Protein AF-A0A9Q9AXG6-F1 (afdb_monomer_lite)

Foldseek 3Di:
DDDDPVRVLVPDDPVVNVVVCCVPLADDQDEAEQDPPDDDDDCQCVDDDPSNVSSLLRDLQRYKYKYQDPVSCPCLVVDPPVSVVSVQDDWDWAQDDDPVRTTMTIRDD

Secondary structure (DSSP, 8-state):
-PPPHHHHHTTS-HHHHHHHHHHHHSPPPEEEEE-TTT----THHHH-HHHHHHHHHHHHHHEEEEESSGGGGGGGGGS-HHHHHHTT--EEEE----TT---EEEE--

Organism: NCBI:txid215465

Structure (mmCIF, N/CA/C/O backbone):
data_AF-A0A9Q9AXG6-F1
#
_entry.id   AF-A0A9Q9AXG6-F1
#
loop_
_atom_site.group_PDB
_atom_site.id
_atom_site.type_symbol
_atom_site.label_atom_id
_atom_site.label_alt_id
_atom_site.label_comp_id
_atom_site.label_asym_id
_atom_site.label_entity_id
_atom_site.label_seq_id
_atom_site.pdbx_PDB_ins_code
_atom_site.Cartn_x
_atom_site.Cartn_y
_atom_site.Cartn_z
_atom_site.occupancy
_atom_site.B_iso_or_equiv
_atom_site.auth_seq_id
_atom_site.auth_comp_id
_atom_site.auth_asym_id
_atom_site.auth_atom_id
_atom_site.pdbx_PDB_model_num
ATOM 1 N N . MET A 1 1 ? -27.368 -18.526 13.520 1.00 55.66 1 MET A N 1
ATOM 2 C CA . MET A 1 1 ? -26.779 -17.714 12.434 1.00 55.66 1 MET A CA 1
ATOM 3 C C . MET A 1 1 ? -25.305 -17.506 12.749 1.00 55.66 1 MET A C 1
ATOM 5 O O . MET A 1 1 ? -25.033 -17.013 13.842 1.00 55.66 1 MET A O 1
ATOM 9 N N . PRO A 1 2 ? -24.364 -17.929 11.888 1.00 69.19 2 PRO A N 1
ATOM 10 C CA . PRO A 1 2 ? -22.950 -17.629 12.087 1.00 69.19 2 PRO A CA 1
ATOM 11 C C . PRO A 1 2 ? -22.743 -16.112 12.016 1.00 69.19 2 PRO A C 1
ATOM 13 O O . PRO A 1 2 ? -23.306 -15.439 11.153 1.00 69.19 2 PRO A O 1
ATOM 16 N N . ARG A 1 3 ? -21.985 -15.563 12.967 1.00 74.38 3 ARG A N 1
ATOM 17 C CA . ARG A 1 3 ? -21.613 -14.145 12.952 1.00 74.38 3 ARG A CA 1
ATOM 18 C C . ARG A 1 3 ? -20.593 -13.926 11.838 1.00 74.38 3 ARG A C 1
ATOM 20 O O . ARG A 1 3 ? -19.711 -14.759 11.646 1.00 74.38 3 ARG A O 1
ATOM 27 N N . SER A 1 4 ? -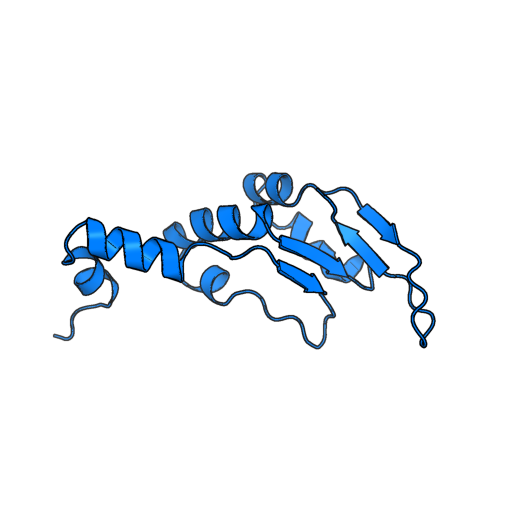20.716 -12.817 11.113 1.00 81.44 4 SER A N 1
ATOM 28 C CA . SER A 1 4 ? -19.703 -12.442 10.126 1.00 81.44 4 SER A CA 1
ATOM 29 C C . SER A 1 4 ? -18.390 -12.077 10.829 1.00 81.44 4 SER A C 1
ATOM 31 O O . SER A 1 4 ? -18.415 -11.606 11.969 1.00 81.44 4 SER A O 1
ATOM 33 N N . LEU A 1 5 ? -17.250 -12.252 10.151 1.00 76.31 5 LEU A N 1
ATOM 34 C CA . LEU A 1 5 ? -15.940 -11.821 10.658 1.00 76.31 5 LEU A CA 1
ATOM 35 C C . LEU A 1 5 ? -15.963 -10.345 11.080 1.00 76.31 5 LEU A C 1
ATOM 37 O O . LEU A 1 5 ? -15.462 -9.998 12.141 1.00 76.31 5 LEU A O 1
ATOM 41 N N . ARG A 1 6 ? -16.624 -9.497 10.284 1.00 76.38 6 ARG A N 1
ATOM 42 C CA . ARG A 1 6 ? -16.808 -8.071 10.569 1.00 76.38 6 ARG A CA 1
ATOM 43 C C . ARG A 1 6 ? -17.522 -7.841 11.903 1.00 76.38 6 ARG A C 1
ATOM 45 O O . ARG A 1 6 ? -17.029 -7.090 12.729 1.00 76.38 6 ARG A O 1
ATOM 52 N N . THR A 1 7 ? -18.612 -8.564 12.154 1.00 80.81 7 THR A N 1
ATOM 53 C CA . THR A 1 7 ? -19.367 -8.477 13.417 1.00 80.81 7 THR A CA 1
ATOM 54 C C . THR A 1 7 ? -18.548 -8.942 14.623 1.00 80.81 7 THR A C 1
ATOM 56 O O . THR A 1 7 ? -18.741 -8.447 15.728 1.00 80.81 7 THR A O 1
ATOM 59 N N . LEU A 1 8 ? -17.652 -9.914 14.433 1.00 83.06 8 LEU A N 1
ATOM 60 C CA . LEU A 1 8 ? -16.758 -10.376 15.495 1.00 83.06 8 LEU A CA 1
ATOM 61 C C . LEU A 1 8 ? -15.649 -9.357 15.773 1.00 83.06 8 LEU A C 1
ATOM 63 O O . LEU A 1 8 ? -15.387 -9.072 16.937 1.00 83.06 8 LEU A O 1
ATOM 67 N N . LEU A 1 9 ? -15.062 -8.764 14.731 1.00 80.75 9 LEU A N 1
ATOM 68 C CA . LEU A 1 9 ? -14.072 -7.693 14.865 1.00 80.75 9 LEU A CA 1
ATOM 69 C C . LEU A 1 9 ? -14.662 -6.463 15.566 1.00 80.75 9 LEU A C 1
ATOM 71 O O . LEU A 1 9 ? -14.056 -5.947 16.495 1.00 80.75 9 LEU A O 1
ATOM 75 N N . GLU A 1 10 ? -15.876 -6.051 15.199 1.00 80.94 10 GLU A N 1
ATOM 76 C CA . GLU A 1 10 ? -16.584 -4.915 15.815 1.00 80.94 10 GLU A CA 1
ATOM 77 C C . GLU A 1 10 ? -16.984 -5.163 17.281 1.00 80.94 10 GLU A C 1
ATOM 79 O O . GLU A 1 10 ? -17.338 -4.226 17.991 1.00 80.94 10 GLU A O 1
ATOM 84 N N . SER A 1 11 ? -16.930 -6.415 17.753 1.00 89.06 11 SER A N 1
ATOM 85 C CA . SER A 1 11 ? -17.207 -6.768 19.153 1.00 89.06 11 SER A CA 1
ATOM 86 C C . SER A 1 11 ? -15.970 -6.757 20.058 1.00 89.06 11 SER A C 1
ATOM 88 O O . SER A 1 11 ? -16.094 -6.984 21.263 1.00 89.06 11 SER A O 1
ATOM 90 N N . LEU A 1 12 ? -14.782 -6.526 19.491 1.00 89.69 12 LEU A N 1
ATOM 91 C CA . LEU A 1 12 ? -13.538 -6.479 20.247 1.00 89.69 12 LEU A CA 1
ATOM 92 C C . LEU A 1 12 ? -13.408 -5.162 21.030 1.00 89.69 12 LEU A C 1
ATOM 94 O O . LEU A 1 12 ? -13.848 -4.113 20.558 1.00 89.69 12 LEU A O 1
ATOM 98 N N . PRO A 1 13 ? -12.746 -5.184 22.200 1.00 93.75 13 PRO A N 1
ATOM 99 C CA . PRO A 1 13 ? -12.195 -3.978 22.802 1.00 93.75 13 PRO A CA 1
ATOM 100 C C . PRO A 1 13 ? -11.335 -3.212 21.793 1.00 93.75 13 PRO A C 1
ATOM 102 O O . PRO A 1 13 ? -10.586 -3.830 21.033 1.00 93.75 13 PRO A O 1
ATOM 105 N N . GLN A 1 14 ? -11.411 -1.880 21.829 1.00 85.81 14 GLN A N 1
ATOM 106 C CA . GLN A 1 14 ? -10.742 -0.998 20.868 1.00 85.81 14 GLN A CA 1
ATOM 107 C C . GLN A 1 14 ? -9.245 -1.321 20.712 1.00 85.81 14 GLN A C 1
ATOM 109 O O . GLN A 1 14 ? -8.786 -1.486 19.591 1.00 85.81 14 GLN A O 1
ATOM 114 N N . GLU A 1 15 ? -8.514 -1.543 21.813 1.00 90.00 15 GLU A N 1
ATOM 115 C CA . GLU A 1 15 ? -7.085 -1.908 21.768 1.00 90.00 15 GLU A CA 1
ATOM 116 C C . GLU A 1 15 ? -6.810 -3.207 20.995 1.00 90.00 15 GLU A C 1
ATOM 118 O O . GLU A 1 15 ? -5.817 -3.313 20.282 1.00 90.00 15 GLU A O 1
ATOM 123 N N . LEU A 1 16 ? -7.676 -4.218 21.121 1.00 86.56 16 LEU A N 1
ATOM 124 C CA . LEU A 1 16 ? -7.502 -5.486 20.407 1.00 86.56 16 LEU A CA 1
ATOM 125 C C . LEU A 1 16 ? -7.878 -5.355 18.936 1.00 86.56 16 LEU A C 1
ATOM 127 O O . LEU A 1 16 ? -7.226 -5.965 18.091 1.00 86.56 16 LEU A O 1
ATOM 131 N N . TYR A 1 17 ? -8.909 -4.563 18.635 1.00 85.38 17 TYR A N 1
ATOM 132 C CA . TYR A 1 17 ? -9.237 -4.216 17.260 1.00 85.38 17 TYR A CA 1
ATOM 133 C C . TYR A 1 17 ? -8.055 -3.507 16.598 1.00 85.38 17 TYR A C 1
ATOM 135 O O . TYR A 1 17 ? -7.622 -3.945 15.538 1.00 85.38 17 TYR A O 1
ATOM 143 N N . ASP A 1 18 ? -7.505 -2.481 17.249 1.00 81.00 18 ASP A N 1
ATOM 144 C CA . ASP A 1 18 ? -6.398 -1.683 16.726 1.00 81.00 18 ASP A CA 1
ATOM 145 C C . ASP A 1 18 ? -5.131 -2.530 16.555 1.00 81.00 18 ASP A C 1
ATOM 147 O O . ASP A 1 18 ? -4.544 -2.514 15.483 1.00 81.00 18 ASP A O 1
ATOM 151 N N . ASN A 1 19 ? -4.774 -3.382 17.522 1.00 83.62 19 ASN A N 1
ATOM 152 C CA . ASN A 1 19 ? -3.617 -4.279 17.392 1.00 83.62 19 ASN A CA 1
ATOM 153 C C . ASN A 1 19 ? -3.766 -5.286 16.241 1.00 83.62 19 ASN A C 1
ATOM 155 O O . ASN A 1 19 ? -2.830 -5.503 15.474 1.00 83.62 19 ASN A O 1
ATOM 159 N N . ILE A 1 20 ? -4.937 -5.921 16.099 1.00 81.94 20 ILE A N 1
ATOM 160 C CA . ILE A 1 20 ? -5.193 -6.827 14.967 1.00 81.94 20 ILE A CA 1
ATOM 161 C C . ILE A 1 20 ? -5.166 -6.037 13.663 1.00 81.94 20 ILE A C 1
ATOM 163 O O . ILE A 1 20 ? -4.658 -6.524 12.654 1.00 81.94 20 ILE A O 1
ATOM 167 N N . TYR A 1 21 ? -5.711 -4.825 13.680 1.00 78.19 21 TYR A N 1
ATOM 168 C CA . TYR A 1 21 ? -5.733 -3.969 12.516 1.00 78.19 21 TYR A CA 1
ATOM 169 C C . TYR A 1 21 ? -4.317 -3.591 12.084 1.00 78.19 21 TYR A C 1
ATOM 171 O O . TYR A 1 21 ? -3.984 -3.766 10.918 1.00 78.19 21 TYR A O 1
ATOM 179 N N . ASP A 1 22 ? -3.468 -3.174 13.016 1.00 78.94 22 ASP A N 1
ATOM 180 C CA . ASP A 1 22 ? -2.077 -2.820 12.757 1.00 78.94 22 ASP A CA 1
ATOM 181 C C . ASP A 1 22 ? -1.264 -4.041 12.295 1.00 78.94 22 ASP A C 1
ATOM 183 O O . ASP A 1 22 ? -0.469 -3.949 11.362 1.00 78.94 22 ASP A O 1
ATOM 187 N N . CYS A 1 23 ? -1.500 -5.227 12.858 1.00 76.00 23 CYS A N 1
ATOM 188 C CA . CYS A 1 23 ? -0.812 -6.441 12.411 1.00 76.00 23 CYS A CA 1
ATOM 189 C C . CYS A 1 23 ? -1.242 -6.923 11.016 1.00 76.00 23 CYS A C 1
ATOM 191 O O . CYS A 1 23 ? -0.465 -7.592 10.341 1.00 76.00 23 CYS A O 1
ATOM 193 N N . VAL A 1 24 ? -2.482 -6.654 10.596 1.00 76.56 24 VAL A N 1
ATOM 194 C CA . VAL A 1 24 ? -3.050 -7.236 9.367 1.00 76.56 24 VAL A CA 1
ATOM 195 C C . VAL A 1 24 ? -3.147 -6.220 8.232 1.00 76.56 24 VAL A C 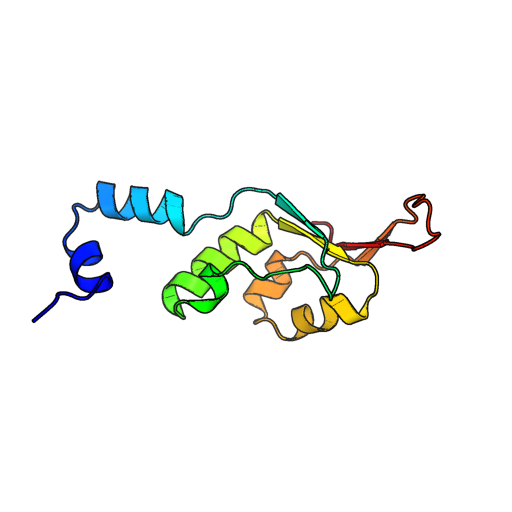1
ATOM 197 O O . VAL A 1 24 ? -3.035 -6.603 7.077 1.00 76.56 24 VAL A O 1
ATOM 200 N N . PHE A 1 25 ? -3.357 -4.937 8.521 1.00 73.38 25 PHE A N 1
ATOM 201 C CA . 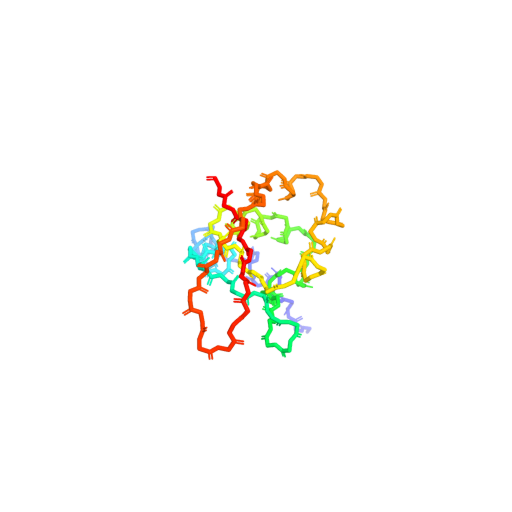PHE A 1 25 ? -3.620 -3.889 7.527 1.00 73.38 25 PHE A CA 1
ATOM 202 C C . PHE A 1 25 ? -2.512 -2.829 7.429 1.00 73.38 25 PHE A C 1
ATOM 204 O O . PHE A 1 25 ? -2.680 -1.828 6.721 1.00 73.38 25 PHE A O 1
ATOM 211 N N . THR A 1 26 ? -1.359 -3.067 8.052 1.00 76.44 26 THR A N 1
ATOM 212 C CA . THR A 1 26 ? -0.144 -2.272 7.834 1.00 76.44 26 THR A CA 1
ATOM 213 C C . THR A 1 26 ? 0.857 -3.098 7.046 1.00 76.44 26 THR A C 1
ATOM 215 O O . THR A 1 26 ? 1.158 -4.231 7.410 1.00 76.44 26 THR A O 1
ATOM 218 N N . ALA A 1 27 ? 1.347 -2.555 5.935 1.00 78.06 27 ALA A N 1
ATOM 219 C CA . ALA A 1 27 ? 2.404 -3.200 5.175 1.00 78.06 27 ALA A CA 1
ATOM 220 C C . ALA A 1 27 ? 3.761 -3.003 5.863 1.00 78.06 27 ALA A C 1
ATOM 222 O O . ALA A 1 27 ? 4.080 -1.902 6.320 1.00 78.06 27 ALA A O 1
ATOM 223 N N . GLU A 1 28 ? 4.569 -4.058 5.896 1.00 78.00 28 GLU A N 1
ATOM 224 C CA . GLU A 1 28 ? 5.989 -3.947 6.223 1.00 78.00 28 GLU A CA 1
ATOM 225 C C . GLU A 1 28 ? 6.759 -3.386 5.012 1.00 78.00 28 GLU A C 1
ATOM 227 O O . GLU A 1 28 ? 6.389 -3.678 3.868 1.00 78.00 28 GLU A O 1
ATOM 232 N N . PRO A 1 29 ? 7.820 -2.583 5.225 1.00 75.44 29 PRO A N 1
ATOM 233 C CA . PRO A 1 29 ? 8.699 -2.148 4.144 1.00 75.44 29 PRO A CA 1
ATOM 234 C C . PRO A 1 29 ? 9.265 -3.342 3.377 1.00 75.44 29 PRO A C 1
ATOM 236 O O . PRO A 1 29 ? 9.829 -4.256 3.978 1.00 75.44 29 PRO A O 1
ATOM 239 N N . ALA A 1 30 ? 9.121 -3.329 2.054 1.00 72.81 30 ALA A N 1
ATOM 240 C CA . ALA A 1 30 ? 9.553 -4.429 1.200 1.00 72.81 30 ALA A CA 1
ATOM 241 C C . ALA A 1 30 ? 9.928 -3.930 -0.196 1.00 72.81 30 ALA A C 1
ATOM 243 O O . ALA A 1 30 ? 9.248 -3.069 -0.751 1.00 72.81 30 ALA A O 1
ATOM 244 N N . THR A 1 31 ? 10.962 -4.522 -0.786 1.00 73.62 31 THR A N 1
ATOM 245 C CA . THR A 1 31 ? 11.229 -4.405 -2.223 1.00 73.62 31 THR A CA 1
ATOM 246 C C . THR A 1 31 ? 10.485 -5.528 -2.931 1.00 73.62 31 THR A C 1
ATOM 248 O O . THR A 1 31 ? 10.576 -6.694 -2.541 1.00 73.62 31 THR A O 1
ATOM 251 N N . VAL A 1 32 ? 9.691 -5.170 -3.933 1.00 75.19 32 VAL A N 1
ATOM 252 C CA . VAL A 1 32 ? 8.823 -6.085 -4.665 1.00 75.19 32 VAL A CA 1
ATOM 253 C C . VAL A 1 32 ? 9.191 -6.006 -6.135 1.00 75.19 32 VAL A C 1
ATOM 255 O O . VAL A 1 32 ? 8.925 -5.008 -6.801 1.00 75.19 32 VAL A O 1
ATOM 258 N N . THR A 1 33 ? 9.772 -7.088 -6.640 1.00 73.94 33 THR A N 1
ATOM 259 C CA . THR A 1 33 ? 10.050 -7.249 -8.064 1.00 73.94 33 THR A CA 1
ATOM 260 C C . THR A 1 33 ? 8.807 -7.799 -8.761 1.00 73.94 33 THR A C 1
ATOM 262 O O . THR A 1 33 ? 8.327 -8.894 -8.455 1.00 73.94 33 THR A O 1
ATOM 265 N N . ILE A 1 34 ? 8.258 -7.016 -9.682 1.00 72.88 34 ILE A N 1
ATOM 266 C CA . ILE A 1 34 ? 7.163 -7.399 -10.559 1.00 72.88 34 ILE A CA 1
ATOM 267 C C . ILE A 1 34 ? 7.77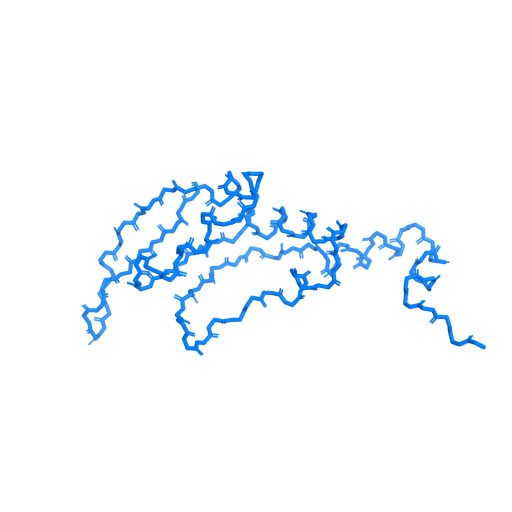1 -8.024 -11.810 1.00 72.88 34 ILE A C 1
ATOM 269 O O . ILE A 1 34 ? 8.327 -7.332 -12.651 1.00 72.88 34 ILE A O 1
ATOM 273 N N . CYS A 1 35 ? 7.620 -9.339 -11.920 1.00 70.94 35 CYS A N 1
ATOM 274 C CA . CYS A 1 35 ? 7.774 -10.082 -13.164 1.00 70.94 35 CYS A CA 1
ATOM 275 C C . CYS A 1 35 ? 6.413 -10.728 -13.451 1.00 70.94 35 CYS A C 1
ATOM 277 O O . CYS A 1 35 ? 5.854 -11.354 -12.541 1.00 70.94 35 CYS A O 1
ATOM 279 N N . TYR A 1 36 ? 5.867 -10.590 -14.667 1.00 64.88 36 TYR A N 1
ATOM 280 C CA . TYR A 1 36 ? 4.504 -11.054 -15.015 1.00 64.88 36 TYR A CA 1
ATOM 281 C C . TYR A 1 36 ? 4.165 -12.490 -14.567 1.00 64.88 36 TYR A C 1
ATOM 283 O O . TYR A 1 36 ? 2.999 -12.791 -14.307 1.00 64.88 36 TYR A O 1
ATOM 291 N N . GLU A 1 37 ? 5.155 -13.379 -14.494 1.00 67.19 37 GLU A N 1
ATOM 292 C CA . GLU A 1 37 ? 4.944 -14.800 -14.204 1.00 67.19 37 GLU A CA 1
ATOM 293 C C . GLU A 1 37 ? 4.804 -15.113 -12.702 1.00 67.19 37 GLU A C 1
ATOM 295 O O . GLU A 1 37 ? 4.052 -16.019 -12.341 1.00 67.19 37 GLU A O 1
ATOM 300 N N . ASP A 1 38 ? 5.438 -14.329 -11.823 1.00 67.94 38 ASP A N 1
ATOM 301 C CA . ASP A 1 38 ? 5.577 -14.673 -10.398 1.00 67.94 38 ASP A CA 1
ATOM 302 C C . ASP A 1 38 ? 4.976 -13.639 -9.440 1.00 67.94 38 ASP A C 1
ATOM 304 O O . ASP A 1 38 ? 4.735 -13.936 -8.262 1.00 67.94 38 ASP A O 1
ATOM 308 N N . TYR A 1 39 ? 4.690 -12.427 -9.919 1.00 74.56 39 TYR A N 1
ATOM 309 C CA . TYR A 1 39 ? 4.167 -11.390 -9.045 1.00 74.56 39 TYR A CA 1
ATOM 310 C C . TYR A 1 39 ? 2.722 -11.670 -8.624 1.00 74.56 39 TYR A C 1
ATOM 312 O O . TYR A 1 39 ? 1.809 -11.819 -9.439 1.00 74.56 39 TYR A O 1
ATOM 320 N N . ARG A 1 40 ? 2.493 -11.676 -7.307 1.00 73.38 40 ARG A N 1
ATOM 321 C CA . ARG A 1 40 ? 1.153 -11.706 -6.725 1.00 73.38 40 ARG A CA 1
ATOM 322 C C . ARG A 1 40 ? 0.910 -10.455 -5.912 1.00 73.38 40 ARG A C 1
ATOM 324 O O . ARG A 1 40 ? 1.576 -10.210 -4.909 1.00 73.38 40 ARG A O 1
ATOM 331 N N . PHE A 1 41 ? -0.126 -9.726 -6.308 1.00 72.50 41 PHE A N 1
ATOM 332 C CA . PHE A 1 41 ? -0.638 -8.621 -5.520 1.00 72.50 41 PHE A CA 1
ATOM 333 C C . PHE A 1 41 ? -0.961 -9.063 -4.089 1.00 72.50 41 PHE A C 1
ATOM 335 O O . PHE A 1 41 ? -1.533 -10.147 -3.896 1.00 72.50 41 PHE A O 1
ATOM 342 N N . PRO A 1 42 ? -0.660 -8.221 -3.084 1.00 77.69 42 PRO A N 1
ATOM 343 C CA . PRO A 1 42 ? -1.089 -8.464 -1.721 1.00 77.69 42 PRO A CA 1
ATOM 344 C C . PRO A 1 42 ? -2.592 -8.732 -1.686 1.00 77.69 42 PRO A C 1
ATOM 346 O O . PRO A 1 42 ? -3.401 -7.893 -2.080 1.00 77.69 42 PRO A O 1
ATOM 349 N N . HIS A 1 43 ? -2.974 -9.903 -1.181 1.00 75.44 43 HIS A N 1
ATOM 350 C CA . HIS A 1 43 ? -4.371 -10.334 -1.106 1.00 75.44 43 HIS A CA 1
ATOM 351 C C . HIS A 1 43 ? -5.279 -9.308 -0.399 1.00 75.44 43 HIS A C 1
ATOM 353 O O . HIS A 1 43 ? -6.462 -9.210 -0.714 1.00 75.44 43 HIS A O 1
ATOM 359 N N . LEU A 1 44 ? -4.724 -8.491 0.501 1.00 74.44 44 LEU A N 1
ATOM 360 C CA . LEU A 1 44 ? -5.410 -7.408 1.212 1.00 74.44 44 LEU A CA 1
ATOM 361 C C . LEU A 1 44 ? -5.875 -6.260 0.306 1.00 74.44 44 LEU A C 1
ATOM 363 O O . LEU A 1 44 ? -6.887 -5.624 0.605 1.00 74.44 44 LEU A O 1
ATOM 367 N N . LEU A 1 45 ? -5.234 -6.052 -0.849 1.00 74.75 45 LEU A N 1
ATOM 368 C CA . LEU A 1 45 ? -5.752 -5.147 -1.878 1.00 74.75 45 LEU A CA 1
ATOM 369 C C . LEU A 1 45 ? -7.052 -5.679 -2.497 1.00 74.75 45 LEU A C 1
ATOM 371 O O . LEU A 1 45 ? -7.790 -4.910 -3.107 1.00 74.75 45 LEU A O 1
ATOM 375 N N . HIS A 1 46 ? -7.396 -6.959 -2.330 1.00 72.19 46 HIS A N 1
ATOM 376 C CA . HIS A 1 46 ? -8.557 -7.575 -2.979 1.00 72.19 46 HIS A CA 1
ATOM 377 C C . HIS A 1 46 ? -9.797 -7.705 -2.070 1.00 72.19 46 HIS A C 1
ATOM 379 O O . HIS A 1 46 ? -10.887 -7.911 -2.594 1.00 72.19 46 HIS A O 1
ATOM 385 N N . VAL A 1 47 ? -9.686 -7.522 -0.745 1.00 63.75 47 VAL A N 1
ATOM 386 C CA . VAL A 1 47 ? -10.732 -7.942 0.218 1.00 63.75 47 VAL A CA 1
ATOM 387 C C . VAL A 1 47 ? -11.958 -7.013 0.288 1.00 63.75 47 VAL A C 1
ATOM 389 O O . VAL A 1 47 ? -13.080 -7.489 0.148 1.00 63.75 47 VAL A O 1
ATOM 392 N N . ASP A 1 48 ? -11.788 -5.704 0.521 1.00 66.81 48 ASP A N 1
ATOM 393 C CA . ASP A 1 48 ? -12.912 -4.755 0.694 1.00 66.81 48 ASP A CA 1
ATOM 394 C C . ASP A 1 48 ? -12.458 -3.294 0.466 1.00 66.81 48 ASP A C 1
ATOM 396 O O . ASP A 1 48 ? -11.306 -2.952 0.720 1.00 66.81 48 ASP A O 1
ATOM 400 N N . ARG A 1 49 ? -13.347 -2.409 -0.007 1.00 67.50 49 ARG A N 1
ATOM 401 C CA . ARG A 1 49 ? -13.045 -1.037 -0.461 1.00 67.50 49 ARG A CA 1
ATOM 402 C C . ARG A 1 49 ? -12.534 -0.121 0.655 1.00 67.50 49 ARG A C 1
ATOM 404 O O . ARG A 1 49 ? -11.591 0.633 0.429 1.00 67.50 49 ARG A O 1
ATOM 411 N N . ALA A 1 50 ? -13.152 -0.165 1.837 1.00 69.69 50 ALA A N 1
ATOM 412 C CA . ALA A 1 50 ? -12.777 0.698 2.961 1.00 69.69 50 ALA A CA 1
ATOM 413 C C . ALA A 1 50 ? -11.384 0.363 3.545 1.00 69.69 50 ALA A C 1
ATOM 415 O O . ALA A 1 50 ? -10.550 1.267 3.619 1.00 69.69 50 ALA A O 1
ATOM 416 N N . PRO A 1 51 ? -11.069 -0.901 3.900 1.00 71.06 51 PRO A N 1
ATOM 417 C CA . PRO A 1 51 ? -9.725 -1.256 4.359 1.00 71.06 51 PRO A CA 1
ATOM 418 C C . PRO A 1 51 ? -8.678 -1.195 3.238 1.00 71.06 51 PRO A C 1
ATOM 420 O O . PRO A 1 51 ? -7.531 -0.860 3.522 1.00 71.06 51 PRO A O 1
ATOM 423 N N . ARG A 1 52 ? -9.060 -1.412 1.967 1.00 76.81 52 ARG A N 1
ATOM 424 C CA . ARG A 1 52 ? -8.151 -1.274 0.815 1.00 76.81 52 ARG A CA 1
ATOM 425 C C . ARG A 1 52 ? -7.526 0.109 0.731 1.00 76.81 52 ARG A C 1
ATOM 427 O O . ARG A 1 52 ? -6.344 0.186 0.442 1.00 76.81 52 ARG A O 1
ATOM 434 N N . SER A 1 53 ? -8.273 1.186 0.981 1.00 76.38 53 SER A N 1
ATOM 435 C CA . SER A 1 53 ? -7.710 2.541 0.875 1.00 76.38 53 SER A CA 1
ATOM 436 C C . SER A 1 53 ? -6.563 2.759 1.863 1.00 76.38 53 SER A C 1
ATOM 438 O O . SER A 1 53 ? -5.528 3.290 1.476 1.00 76.38 53 SER A O 1
ATOM 440 N N . LYS A 1 54 ? -6.736 2.315 3.114 1.00 77.62 54 LYS A N 1
ATOM 441 C CA . LYS A 1 54 ? -5.725 2.446 4.171 1.00 77.62 54 LYS A CA 1
ATOM 442 C C . LYS A 1 54 ? -4.544 1.497 3.966 1.00 77.62 54 LYS A C 1
ATOM 444 O O . LYS A 1 54 ? -3.401 1.922 4.076 1.00 77.62 54 LYS A O 1
ATOM 449 N N . PHE A 1 55 ? -4.809 0.237 3.614 1.00 82.44 55 PHE A N 1
ATOM 450 C CA . PHE A 1 55 ? -3.744 -0.727 3.326 1.00 82.44 55 PHE A CA 1
ATOM 451 C C . PHE A 1 55 ? -2.932 -0.321 2.092 1.00 82.44 55 PHE A C 1
ATOM 453 O O . PHE A 1 55 ? -1.715 -0.394 2.098 1.00 82.44 55 PHE A O 1
ATOM 460 N N . ALA A 1 56 ? -3.588 0.146 1.031 1.00 81.44 56 ALA A N 1
ATOM 461 C CA . ALA A 1 56 ? -2.889 0.623 -0.154 1.00 81.44 56 ALA A CA 1
ATOM 462 C C . ALA A 1 56 ? -2.051 1.871 0.154 1.00 81.44 56 ALA A C 1
ATOM 464 O O . ALA A 1 56 ? -0.977 2.031 -0.415 1.00 81.44 56 ALA A O 1
ATOM 465 N N . GLU A 1 57 ? -2.509 2.737 1.063 1.00 81.00 57 GLU A N 1
ATOM 466 C CA . GLU A 1 57 ? -1.688 3.847 1.539 1.00 81.00 57 GLU A CA 1
ATOM 467 C C . GLU A 1 57 ? -0.440 3.362 2.286 1.00 81.00 57 GLU A C 1
ATOM 469 O O . GLU A 1 57 ? 0.655 3.835 1.988 1.00 81.00 57 GLU A O 1
ATOM 474 N N . SER A 1 58 ? -0.579 2.402 3.209 1.00 81.62 58 SER A N 1
ATOM 475 C CA . SER A 1 58 ? 0.567 1.851 3.943 1.00 81.62 58 SER A CA 1
ATOM 476 C C . SER A 1 58 ? 1.526 1.089 3.024 1.00 81.62 58 SER A C 1
ATOM 478 O O . SER A 1 58 ? 2.727 1.312 3.113 1.00 81.62 58 SER A O 1
ATOM 480 N N . TYR A 1 59 ? 1.006 0.291 2.088 1.00 84.25 59 TYR A N 1
ATOM 481 C CA . TYR A 1 59 ? 1.763 -0.493 1.108 1.00 84.25 59 TYR A CA 1
ATOM 482 C C . TYR A 1 59 ? 2.571 0.386 0.151 1.00 84.25 59 TYR A C 1
ATOM 484 O O . TYR A 1 59 ? 3.798 0.373 0.194 1.00 84.25 59 TYR A O 1
ATOM 492 N N . TYR A 1 60 ? 1.920 1.237 -0.649 1.00 81.94 60 TYR A N 1
ATOM 493 C CA . TYR A 1 60 ? 2.636 2.057 -1.637 1.00 81.94 60 TYR A CA 1
ATOM 494 C C . TYR A 1 60 ? 3.595 3.069 -0.998 1.00 81.94 60 TYR A C 1
ATOM 496 O O . TYR A 1 60 ? 4.519 3.540 -1.648 1.00 81.94 60 TYR A O 1
ATOM 504 N N . LYS A 1 61 ? 3.405 3.398 0.286 1.00 80.19 61 LYS A N 1
ATOM 505 C CA . LYS A 1 61 ? 4.311 4.268 1.039 1.00 80.19 61 LYS A CA 1
ATOM 506 C C . LYS A 1 61 ? 5.639 3.600 1.399 1.00 80.19 61 LYS A C 1
ATOM 508 O O . LYS A 1 61 ? 6.610 4.324 1.610 1.00 80.19 61 LYS A O 1
ATOM 513 N N . VAL A 1 62 ? 5.690 2.284 1.552 1.00 78.12 62 VAL A N 1
ATOM 514 C CA . VAL A 1 62 ? 6.886 1.585 2.059 1.00 78.12 62 VAL A CA 1
ATOM 515 C C . VAL A 1 62 ? 7.438 0.557 1.081 1.00 78.12 62 VAL A C 1
ATOM 517 O O . VAL A 1 62 ? 8.489 -0.020 1.347 1.00 78.12 62 VAL A O 1
ATOM 520 N N . THR A 1 63 ? 6.735 0.323 -0.026 1.00 77.50 63 THR A N 1
ATOM 521 C CA . THR A 1 63 ? 7.130 -0.643 -1.042 1.00 77.50 63 THR A CA 1
ATOM 522 C C . THR A 1 63 ? 7.905 0.021 -2.170 1.00 77.50 63 THR A C 1
ATOM 524 O O . THR A 1 63 ? 7.404 0.940 -2.813 1.00 77.50 63 THR A O 1
ATOM 527 N N . GLU A 1 64 ? 9.106 -0.488 -2.431 1.00 78.38 64 GLU A N 1
ATOM 528 C CA . GLU A 1 64 ? 9.861 -0.194 -3.649 1.00 78.38 64 GLU A CA 1
ATOM 529 C C . GLU A 1 64 ? 9.450 -1.198 -4.730 1.00 78.38 64 GLU A C 1
ATOM 531 O O . GLU A 1 64 ? 9.428 -2.405 -4.477 1.00 78.38 64 GLU A O 1
ATOM 536 N N . ILE A 1 65 ? 9.062 -0.699 -5.906 1.00 77.44 65 ILE A N 1
ATOM 537 C CA . ILE A 1 65 ? 8.593 -1.531 -7.017 1.00 77.44 65 ILE A CA 1
ATOM 538 C C . ILE A 1 65 ? 9.684 -1.580 -8.079 1.00 77.44 65 ILE A C 1
ATOM 540 O O . ILE A 1 65 ? 10.027 -0.560 -8.681 1.00 77.44 65 ILE A O 1
ATOM 544 N N . GLU A 1 66 ? 10.181 -2.781 -8.335 1.00 77.69 66 GLU A N 1
ATOM 545 C CA . GLU A 1 66 ? 11.116 -3.084 -9.416 1.00 77.69 66 GLU A CA 1
ATOM 546 C C . GLU A 1 66 ? 10.388 -3.857 -10.516 1.00 77.69 66 GLU A C 1
ATOM 548 O O . GLU A 1 66 ? 9.471 -4.621 -10.227 1.00 77.69 66 GLU A O 1
ATOM 553 N N . TYR A 1 67 ? 10.774 -3.675 -11.772 1.00 75.12 67 TYR A N 1
ATOM 554 C CA . TYR A 1 67 ? 10.169 -4.353 -12.920 1.00 75.12 67 TYR A CA 1
ATOM 555 C C . TYR A 1 67 ? 11.189 -4.523 -14.048 1.00 75.12 67 TYR A C 1
ATOM 557 O O . TYR A 1 67 ? 12.163 -3.773 -14.147 1.00 75.12 67 TYR A O 1
ATOM 565 N N . GLY A 1 68 ? 11.000 -5.542 -14.885 1.00 71.81 68 GLY A N 1
ATOM 566 C CA . GLY A 1 68 ? 11.884 -5.846 -16.010 1.00 71.81 68 GLY A CA 1
ATOM 567 C C . GLY A 1 68 ? 11.515 -5.078 -17.279 1.00 71.81 68 GLY A C 1
ATOM 568 O O . GLY A 1 68 ? 12.393 -4.604 -17.998 1.00 71.81 68 GLY A O 1
ATOM 569 N N . GLU A 1 69 ? 10.220 -4.900 -17.543 1.00 73.25 69 GLU A N 1
ATOM 570 C CA . GLU A 1 69 ? 9.716 -4.195 -18.726 1.00 73.25 69 GLU A CA 1
ATOM 571 C C . GLU A 1 69 ? 8.736 -3.078 -18.346 1.00 73.25 69 GLU A C 1
ATOM 573 O O . GLU A 1 69 ? 7.862 -3.303 -17.514 1.00 73.25 69 GLU A O 1
ATOM 578 N N . PRO A 1 70 ? 8.791 -1.884 -18.972 1.00 72.62 70 PRO A N 1
ATOM 579 C CA . PRO A 1 70 ? 7.872 -0.785 -18.656 1.00 72.62 70 PRO A CA 1
ATOM 580 C C . PRO A 1 70 ? 6.382 -1.159 -18.676 1.00 72.62 70 PRO A C 1
ATOM 582 O O . PRO A 1 70 ? 5.627 -0.666 -17.845 1.00 72.62 70 PRO A O 1
ATOM 585 N N . SER A 1 71 ? 5.966 -2.082 -19.548 1.00 74.44 71 SER A N 1
ATOM 586 C CA . SER A 1 71 ? 4.577 -2.558 -19.606 1.00 74.44 71 SER A CA 1
ATOM 587 C C . SER A 1 71 ? 4.111 -3.290 -18.341 1.00 74.44 71 SER A C 1
ATOM 589 O O . SER A 1 71 ? 2.915 -3.331 -18.060 1.00 74.44 71 SER A O 1
ATOM 591 N N . GLU A 1 72 ? 5.031 -3.837 -17.536 1.00 73.00 72 GLU A N 1
ATOM 592 C CA . GLU A 1 72 ? 4.721 -4.514 -16.264 1.00 73.00 72 GLU A CA 1
ATOM 593 C C . GLU A 1 72 ? 4.143 -3.565 -15.206 1.00 73.00 72 GLU A C 1
ATOM 595 O O . GLU A 1 72 ? 3.518 -4.014 -14.239 1.00 73.00 72 GLU A O 1
ATOM 600 N N . VAL A 1 73 ? 4.300 -2.253 -15.402 1.00 74.94 73 VAL A N 1
ATOM 601 C CA . VAL A 1 73 ? 3.810 -1.216 -14.492 1.00 74.94 73 VAL A CA 1
ATOM 602 C C . VAL A 1 73 ? 2.750 -0.296 -15.103 1.00 74.94 73 VAL A C 1
ATOM 604 O O . VAL A 1 73 ? 2.289 0.605 -14.407 1.00 74.94 73 VAL A O 1
ATOM 607 N N . ASP A 1 74 ? 2.261 -0.559 -16.323 1.00 77.88 74 ASP A N 1
ATOM 608 C CA . ASP A 1 74 ? 1.188 0.232 -16.966 1.00 77.88 74 ASP A CA 1
ATOM 609 C C . ASP A 1 74 ? -0.076 0.321 -16.091 1.00 77.88 74 ASP A C 1
ATOM 611 O O . ASP A 1 74 ? -0.799 1.319 -16.066 1.00 77.88 74 ASP A O 1
ATOM 615 N N . TRP A 1 75 ? -0.345 -0.721 -15.302 1.00 76.50 75 TRP A N 1
ATOM 616 C CA . TRP A 1 75 ? -1.481 -0.748 -14.383 1.00 76.50 75 TRP A CA 1
ATOM 617 C C . TRP A 1 75 ? -1.368 0.295 -13.258 1.00 76.50 75 TRP A C 1
ATOM 619 O O . TRP A 1 75 ? -2.400 0.674 -12.698 1.00 76.50 75 TRP A O 1
ATOM 629 N N . LEU A 1 76 ? -0.172 0.804 -12.933 1.00 77.56 76 LEU A N 1
ATOM 630 C CA . LEU A 1 76 ? -0.010 1.881 -11.950 1.00 77.56 76 LEU A CA 1
ATOM 631 C C . LEU A 1 76 ? -0.726 3.156 -12.395 1.00 77.56 76 LEU A C 1
ATOM 633 O O . LEU A 1 76 ? -1.305 3.852 -11.561 1.00 77.56 76 LEU A O 1
ATOM 637 N N . GLU A 1 77 ? -0.790 3.418 -13.701 1.00 76.81 77 GLU A N 1
ATOM 638 C CA . GLU A 1 77 ? -1.539 4.549 -14.257 1.00 76.81 77 GLU A CA 1
ATOM 639 C C . GLU A 1 77 ? -3.056 4.393 -14.066 1.00 76.81 77 GLU A C 1
ATOM 641 O O . GLU A 1 77 ? -3.801 5.374 -14.068 1.00 76.81 77 GLU A O 1
ATOM 646 N N . THR A 1 78 ? -3.531 3.164 -13.846 1.00 80.31 78 THR A N 1
ATOM 647 C CA . THR A 1 78 ? -4.949 2.870 -13.591 1.00 80.31 78 THR A CA 1
ATOM 648 C C . THR A 1 78 ? -5.341 3.033 -12.119 1.00 80.31 78 THR A C 1
ATOM 650 O O . THR A 1 78 ? -6.532 3.037 -11.791 1.00 80.31 78 THR A O 1
ATOM 653 N N . LEU A 1 79 ? -4.366 3.188 -11.212 1.00 77.44 79 LEU A N 1
ATOM 654 C CA . LEU A 1 79 ? -4.638 3.419 -9.796 1.00 77.44 79 LEU A CA 1
ATOM 655 C C . LEU A 1 79 ? -5.318 4.775 -9.574 1.00 77.44 79 LEU A C 1
ATOM 657 O O . LEU A 1 79 ? -5.067 5.723 -10.314 1.00 77.44 79 LEU A O 1
ATOM 661 N N . PRO A 1 80 ? -6.138 4.939 -8.521 1.00 81.06 80 PRO A N 1
ATOM 662 C CA . PRO A 1 80 ? -6.631 6.262 -8.161 1.00 81.06 80 PRO A CA 1
ATOM 663 C C . PRO A 1 80 ? -5.467 7.213 -7.855 1.00 81.06 80 PRO A C 1
ATOM 665 O O . PRO A 1 80 ? -4.481 6.806 -7.239 1.00 81.06 80 PRO A O 1
ATOM 668 N N . GLN A 1 81 ? -5.615 8.492 -8.210 1.00 76.19 81 GLN A N 1
ATOM 669 C CA . GLN A 1 81 ? -4.554 9.505 -8.118 1.00 76.19 81 GLN A CA 1
ATOM 670 C C . GLN A 1 81 ? -3.869 9.565 -6.741 1.00 76.19 81 GLN A C 1
ATOM 672 O O . GLN A 1 81 ? -2.655 9.725 -6.662 1.00 76.19 81 GLN A O 1
ATOM 677 N N . GLN A 1 82 ? -4.622 9.364 -5.652 1.00 77.00 82 GLN A N 1
ATOM 678 C CA . GLN A 1 82 ? -4.060 9.337 -4.297 1.00 77.00 82 GLN A CA 1
ATOM 679 C C . GLN A 1 82 ? -2.990 8.247 -4.109 1.00 77.00 82 GLN A C 1
ATOM 681 O O . GLN A 1 82 ? -2.058 8.443 -3.345 1.00 77.00 82 GLN A O 1
ATOM 686 N N . HIS A 1 83 ? -3.105 7.112 -4.804 1.00 77.62 83 HIS A N 1
ATOM 687 C CA . HIS A 1 83 ? -2.153 6.003 -4.720 1.00 77.62 83 HIS A CA 1
ATOM 688 C C . HIS A 1 83 ? -0.972 6.193 -5.672 1.00 77.62 83 HIS A C 1
ATOM 690 O O . HIS A 1 83 ? 0.152 5.888 -5.291 1.00 77.62 83 HIS A O 1
ATOM 696 N N . GLN A 1 84 ? -1.205 6.768 -6.857 1.00 76.50 84 GLN A N 1
ATOM 697 C CA . GLN A 1 84 ? -0.137 7.108 -7.808 1.00 76.50 84 GLN A CA 1
ATOM 698 C C . GLN A 1 84 ? 0.892 8.075 -7.199 1.00 76.50 84 GLN A C 1
ATOM 700 O O . GLN A 1 84 ? 2.095 7.963 -7.425 1.00 76.50 84 GLN A O 1
ATOM 705 N N . ILE A 1 85 ? 0.423 9.023 -6.380 1.00 75.69 85 ILE A N 1
ATOM 706 C CA . ILE A 1 85 ? 1.305 9.952 -5.662 1.00 75.69 85 ILE A CA 1
ATOM 707 C C . ILE A 1 85 ? 2.170 9.199 -4.643 1.00 75.69 85 ILE A C 1
ATOM 709 O O . ILE A 1 85 ? 3.343 9.520 -4.472 1.00 75.69 85 ILE A O 1
ATOM 713 N N . LEU A 1 86 ? 1.610 8.187 -3.973 1.00 74.12 86 LEU A N 1
ATOM 714 C CA . LEU A 1 86 ? 2.321 7.429 -2.943 1.00 74.12 86 LEU A CA 1
ATOM 715 C C . LEU A 1 86 ? 3.416 6.541 -3.517 1.00 74.12 86 LEU A C 1
ATOM 717 O O . LEU A 1 86 ? 4.449 6.408 -2.863 1.00 74.12 86 LEU A O 1
ATOM 721 N N . THR A 1 87 ? 3.208 6.015 -4.728 1.00 70.69 87 THR A N 1
ATOM 722 C CA . THR A 1 87 ? 4.235 5.267 -5.457 1.00 70.69 87 THR A CA 1
ATOM 723 C C . THR A 1 87 ? 5.426 6.132 -5.852 1.00 70.69 87 THR A C 1
ATOM 725 O O . THR A 1 87 ? 6.466 5.572 -6.142 1.00 70.69 87 THR A O 1
ATOM 728 N N . GLY A 1 88 ? 5.320 7.469 -5.839 1.00 60.66 88 GLY A N 1
ATOM 729 C CA . GLY A 1 88 ? 6.458 8.348 -6.124 1.00 60.66 88 GLY A CA 1
ATOM 730 C C . GLY A 1 88 ? 7.074 8.061 -7.492 1.00 60.66 88 GLY A C 1
ATOM 731 O O . GLY A 1 88 ? 8.253 7.764 -7.568 1.00 60.66 88 GLY A O 1
ATOM 732 N N . LEU A 1 89 ? 6.265 8.086 -8.560 1.00 57.22 89 LEU A N 1
ATOM 733 C CA . LEU A 1 89 ? 6.670 7.751 -9.933 1.00 57.22 89 LEU A CA 1
ATOM 734 C C . LEU A 1 89 ? 7.876 8.587 -10.422 1.00 57.22 89 LEU A C 1
ATOM 736 O O . LEU A 1 89 ? 7.720 9.586 -11.121 1.00 57.22 89 LEU A O 1
ATOM 740 N N . TYR A 1 90 ? 9.085 8.136 -10.102 1.00 54.72 90 TYR A N 1
ATOM 741 C CA . TYR A 1 90 ? 10.322 8.454 -10.801 1.00 54.72 90 TYR A CA 1
ATOM 742 C C . TYR A 1 90 ? 10.817 7.153 -11.427 1.00 54.72 90 TYR A C 1
ATOM 744 O O . TYR A 1 90 ? 11.272 6.252 -10.724 1.00 54.72 90 TYR A O 1
ATOM 752 N N . LEU A 1 91 ? 10.690 7.034 -12.751 1.00 53.62 91 LEU A N 1
ATOM 753 C CA . LEU A 1 91 ? 11.225 5.897 -13.499 1.00 53.62 91 LEU A CA 1
ATOM 754 C C . LEU A 1 91 ? 12.756 6.013 -13.496 1.00 53.62 91 LEU A C 1
ATOM 756 O O . LEU A 1 91 ? 13.328 6.774 -14.280 1.00 53.62 91 LEU A O 1
ATOM 760 N N . LEU A 1 92 ? 13.429 5.293 -12.600 1.00 53.78 92 LEU A N 1
ATOM 761 C CA . LEU A 1 92 ? 14.883 5.173 -12.616 1.00 53.78 92 LEU A CA 1
ATOM 762 C C . LEU A 1 92 ? 15.255 3.911 -13.393 1.00 53.78 92 LEU A C 1
ATOM 764 O O . LEU A 1 92 ? 14.927 2.793 -13.000 1.00 53.78 92 LEU A O 1
ATOM 768 N N . LYS A 1 93 ? 15.948 4.095 -14.519 1.00 54.69 93 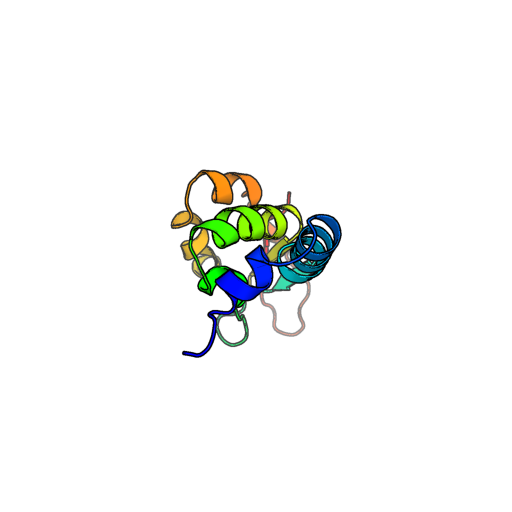LYS A N 1
ATOM 769 C CA . LYS A 1 93 ? 16.562 2.991 -15.261 1.00 54.69 93 LYS A CA 1
ATOM 770 C C . LYS A 1 93 ? 17.795 2.525 -14.493 1.00 54.69 93 LYS A C 1
ATOM 772 O O . LYS A 1 93 ? 18.737 3.304 -14.343 1.00 54.69 93 LYS A O 1
ATOM 777 N N . PHE A 1 94 ? 17.811 1.270 -14.061 1.00 55.62 94 PHE A N 1
ATOM 778 C CA . PHE A 1 94 ? 18.991 0.646 -13.478 1.00 55.62 94 PHE A CA 1
ATOM 779 C C . PHE A 1 94 ? 19.498 -0.456 -14.408 1.00 55.62 94 PHE A C 1
ATOM 781 O O . PHE A 1 94 ? 18.873 -1.495 -14.602 1.00 55.62 94 PHE A O 1
ATOM 788 N N . ASP A 1 95 ? 20.686 -0.247 -14.971 1.00 55.03 95 ASP A N 1
ATOM 789 C CA . ASP A 1 95 ? 21.413 -1.319 -15.646 1.00 55.03 95 ASP A CA 1
ATOM 790 C C . ASP A 1 95 ? 22.108 -2.173 -14.569 1.00 55.03 95 ASP A C 1
ATOM 792 O O . ASP A 1 95 ? 23.301 -2.027 -14.300 1.00 55.03 95 ASP A O 1
ATOM 796 N N . TRP A 1 96 ? 21.335 -3.021 -13.880 1.00 49.75 96 TRP A N 1
ATOM 797 C CA . TRP A 1 96 ? 21.901 -4.041 -12.997 1.00 49.75 96 TRP A CA 1
ATOM 798 C C . TRP A 1 96 ? 22.546 -5.140 -13.854 1.00 49.75 96 TRP A C 1
ATOM 800 O O . TRP A 1 96 ? 21.933 -5.583 -14.826 1.00 49.75 96 TRP A O 1
ATOM 810 N N . PRO A 1 97 ? 23.769 -5.604 -13.539 1.00 48.34 97 PRO A N 1
ATOM 811 C CA . PRO A 1 97 ? 24.393 -6.683 -14.286 1.00 48.34 97 PRO A CA 1
ATOM 812 C C . PRO A 1 97 ? 23.723 -8.003 -13.898 1.00 48.34 97 PRO A C 1
ATOM 814 O O . PRO A 1 97 ? 24.186 -8.707 -13.001 1.00 48.34 97 PRO A O 1
ATOM 817 N N . THR A 1 98 ? 22.621 -8.357 -14.553 1.00 53.88 98 THR A N 1
ATOM 818 C CA . THR A 1 98 ? 22.112 -9.723 -14.473 1.00 53.88 98 THR A CA 1
ATOM 819 C C . THR A 1 98 ? 22.832 -10.627 -15.461 1.00 53.88 98 THR A C 1
ATOM 821 O O . THR A 1 98 ? 23.235 -10.234 -16.557 1.00 53.88 98 THR A O 1
ATOM 824 N N . THR A 1 99 ? 22.991 -11.887 -15.065 1.00 54.09 99 THR A N 1
ATOM 825 C CA . THR A 1 99 ? 23.601 -12.959 -15.865 1.00 54.09 99 THR A CA 1
ATOM 826 C C . THR A 1 99 ? 22.872 -13.247 -17.183 1.00 54.09 99 THR A C 1
ATOM 828 O O . THR A 1 99 ? 23.411 -13.966 -18.019 1.00 54.09 99 THR A O 1
ATOM 831 N N . ASP A 1 100 ? 21.674 -12.692 -17.381 1.00 60.41 100 ASP A N 1
ATOM 832 C CA . ASP A 1 100 ? 20.824 -12.845 -18.564 1.00 60.41 100 ASP A CA 1
ATOM 833 C C . ASP A 1 100 ? 20.734 -11.579 -19.446 1.00 60.41 100 ASP A C 1
ATOM 835 O O . ASP A 1 100 ? 20.110 -11.626 -20.506 1.00 60.41 100 ASP A O 1
ATOM 839 N N . GLY A 1 101 ? 21.381 -10.468 -19.062 1.00 59.12 101 GLY A N 1
ATOM 840 C CA . GLY A 1 101 ? 21.446 -9.241 -19.866 1.00 59.12 101 GLY A CA 1
ATOM 841 C C . GLY A 1 101 ? 20.166 -8.396 -19.889 1.00 59.12 101 GLY A C 1
ATOM 842 O O . GLY A 1 101 ? 20.020 -7.559 -20.781 1.00 59.12 101 GLY A O 1
ATOM 843 N N . ARG A 1 102 ? 19.238 -8.605 -18.948 1.00 58.00 102 ARG A N 1
ATOM 844 C CA . ARG A 1 102 ? 18.018 -7.792 -18.819 1.00 58.00 102 ARG A CA 1
ATOM 845 C C . ARG A 1 102 ? 18.292 -6.514 -18.020 1.00 58.00 102 ARG A C 1
ATOM 847 O O . ARG A 1 102 ? 18.852 -6.562 -16.931 1.00 58.00 102 ARG A O 1
ATOM 854 N N . SER A 1 103 ? 17.891 -5.365 -18.562 1.00 59.88 103 SER A N 1
ATOM 855 C CA . SER A 1 103 ? 17.833 -4.110 -17.802 1.00 59.88 103 SER A CA 1
ATOM 856 C C . SER A 1 103 ? 16.606 -4.130 -16.894 1.00 59.88 103 SER A C 1
ATOM 858 O O . SER A 1 103 ? 15.555 -4.611 -17.306 1.00 59.88 103 SER A O 1
ATOM 860 N N . PHE A 1 104 ? 16.731 -3.571 -15.693 1.00 61.47 104 PHE A N 1
ATOM 861 C CA . PHE A 1 104 ? 15.615 -3.408 -14.767 1.00 61.47 104 PHE A CA 1
ATOM 862 C C . PHE A 1 104 ? 15.284 -1.928 -14.623 1.00 61.47 104 PHE A C 1
ATOM 864 O O . PHE A 1 104 ? 16.110 -1.030 -14.821 1.00 61.47 104 PHE A O 1
ATOM 871 N N . TYR A 1 105 ? 14.045 -1.667 -14.266 1.00 63.06 105 TYR A N 1
ATOM 872 C CA . TYR A 1 105 ? 13.554 -0.340 -13.984 1.00 63.06 105 TYR A CA 1
ATOM 873 C C . TYR A 1 105 ? 12.959 -0.353 -12.582 1.00 63.06 105 TYR A C 1
ATOM 875 O O . TYR A 1 105 ? 12.317 -1.316 -12.169 1.00 63.06 105 TYR A O 1
ATOM 883 N N . ALA A 1 106 ? 13.202 0.713 -11.834 1.00 56.88 106 ALA A N 1
ATOM 884 C CA . ALA A 1 106 ? 12.686 0.866 -10.487 1.00 56.88 106 ALA A CA 1
ATOM 885 C C . ALA A 1 106 ? 11.848 2.136 -10.399 1.00 56.88 106 ALA A C 1
ATOM 887 O O . ALA A 1 106 ? 12.126 3.141 -11.063 1.00 56.88 106 ALA A O 1
ATOM 888 N N . ILE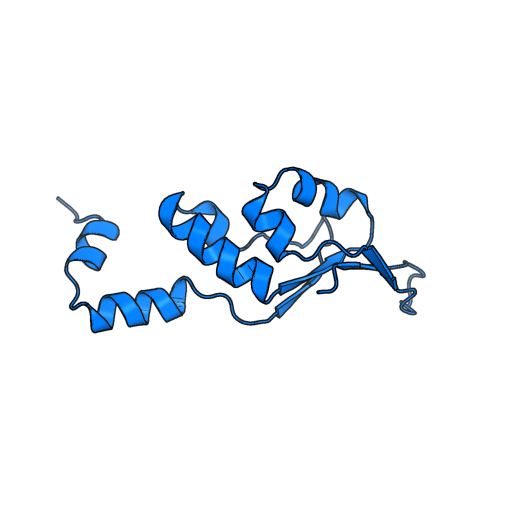 A 1 107 ? 10.819 2.084 -9.563 1.00 61.44 107 ILE A N 1
ATOM 889 C CA . ILE A 1 107 ? 10.136 3.270 -9.065 1.00 61.44 107 ILE A CA 1
ATOM 890 C C . ILE A 1 107 ? 10.734 3.574 -7.697 1.00 61.44 107 ILE A C 1
ATOM 892 O O . ILE A 1 107 ? 10.546 2.815 -6.747 1.00 61.44 107 ILE A O 1
ATOM 896 N N . SER A 1 108 ? 11.486 4.672 -7.630 1.00 51.03 108 SER A N 1
ATOM 897 C CA . SER A 1 108 ? 12.158 5.132 -6.415 1.00 51.03 108 SER A CA 1
ATOM 898 C C . SER A 1 108 ? 11.494 6.390 -5.872 1.00 51.03 108 SER A C 1
ATOM 900 O O . SER A 1 108 ? 10.954 7.195 -6.630 1.00 51.03 108 SER A O 1
ATOM 902 N N . ARG A 1 109 ? 11.537 6.534 -4.550 1.00 54.69 109 ARG A N 1
ATOM 903 C CA . ARG A 1 109 ? 10.748 7.489 -3.779 1.00 54.69 109 ARG A CA 1
ATOM 904 C C . ARG A 1 109 ? 11.479 8.787 -3.457 1.00 54.69 109 ARG A C 1
ATOM 906 O O . ARG A 1 109 ? 12.678 8.716 -3.114 1.00 54.69 109 ARG A O 1
#

Sequence (109 aa):
MPRSLRTLLESLPQELYDNIYDCVFTAEPATVTICYEDYRFPHLLHVDRAPRSKFAESYYKVTEIEYGEPSEVDWLETLPQQHQILTGLYLLKFDWPTTDGRSFYAISR

pLDDT: mean 72.57, std 9.91, range [48.34, 93.75]

Radius of gyration: 17.29 Å; chains: 1; bounding box: 51×28×43 Å